Protein AF-A0A183GYI9-F1 (afdb_monomer_lite)

Radius of gyration: 22.66 Å; chains: 1; bounding box: 81×30×54 Å

Structure (mmCIF, N/CA/C/O backbone):
data_AF-A0A183GYI9-F1
#
_entry.id   AF-A0A183GYI9-F1
#
loop_
_atom_site.group_PDB
_atom_site.id
_atom_site.type_symbol
_atom_site.label_atom_id
_atom_site.label_alt_id
_atom_site.label_comp_id
_atom_site.label_asym_id
_atom_site.label_entity_id
_atom_site.label_seq_id
_atom_site.pdbx_PDB_ins_code
_atom_site.Cartn_x
_atom_site.Cartn_y
_atom_site.Cartn_z
_atom_site.occupancy
_atom_site.B_iso_or_equiv
_atom_site.auth_seq_id
_atom_site.auth_comp_id
_atom_site.auth_asym_id
_atom_site.auth_atom_id
_atom_site.pdbx_PDB_model_num
ATOM 1 N N . MET A 1 1 ? 34.436 -4.028 -15.727 1.00 50.22 1 MET A N 1
ATOM 2 C CA . MET A 1 1 ? 33.283 -4.951 -15.848 1.00 50.22 1 MET A CA 1
ATOM 3 C C . MET A 1 1 ? 33.009 -5.770 -14.582 1.00 50.22 1 MET A C 1
ATOM 5 O O . MET A 1 1 ? 31.851 -5.852 -14.212 1.00 50.22 1 MET A O 1
ATOM 9 N N . LEU A 1 2 ? 34.009 -6.293 -13.855 1.00 49.41 2 LEU A N 1
ATOM 10 C CA . LEU A 1 2 ? 33.777 -7.104 -12.636 1.00 49.41 2 LEU A CA 1
ATOM 11 C C . LEU A 1 2 ? 33.134 -6.353 -11.447 1.00 49.41 2 LEU A C 1
ATOM 13 O O . LEU A 1 2 ? 32.362 -6.944 -10.700 1.00 49.41 2 LEU A O 1
ATOM 17 N N . GLN A 1 3 ? 33.386 -5.049 -11.283 1.00 45.91 3 GLN A N 1
ATOM 18 C CA . GLN A 1 3 ? 32.799 -4.277 -10.173 1.00 45.91 3 GLN A CA 1
ATOM 19 C C . GLN A 1 3 ? 31.293 -3.997 -10.330 1.00 45.91 3 GLN A C 1
ATOM 21 O O . GLN A 1 3 ? 30.592 -3.871 -9.333 1.00 45.91 3 GLN A O 1
ATOM 26 N N . LEU A 1 4 ? 30.774 -3.958 -11.563 1.00 41.78 4 LEU A N 1
ATOM 27 C CA . LEU A 1 4 ? 29.340 -3.758 -11.812 1.00 41.78 4 LEU A CA 1
ATOM 28 C C . LEU A 1 4 ? 28.527 -5.014 -11.461 1.00 41.78 4 LEU A C 1
ATOM 30 O O . LEU A 1 4 ? 27.462 -4.902 -10.864 1.00 41.78 4 LEU A O 1
ATOM 34 N N . CYS A 1 5 ? 29.059 -6.208 -11.747 1.00 47.59 5 CYS A N 1
ATOM 35 C CA . CYS A 1 5 ? 28.408 -7.473 -11.395 1.00 47.59 5 CYS A CA 1
ATOM 36 C C . CYS A 1 5 ? 28.343 -7.708 -9.879 1.00 47.59 5 CYS A C 1
ATOM 38 O O . CYS A 1 5 ? 27.341 -8.225 -9.391 1.00 47.59 5 CYS A O 1
ATOM 40 N N . ASN A 1 6 ? 29.375 -7.307 -9.128 1.00 48.19 6 ASN A N 1
ATOM 41 C CA . ASN A 1 6 ? 29.381 -7.456 -7.669 1.00 48.19 6 ASN A CA 1
ATOM 42 C C . ASN A 1 6 ? 28.365 -6.531 -6.987 1.00 48.19 6 ASN A C 1
ATOM 44 O O . ASN A 1 6 ? 27.687 -6.953 -6.056 1.00 48.19 6 ASN A O 1
ATOM 48 N N . ASN A 1 7 ? 28.205 -5.303 -7.488 1.00 51.41 7 ASN A N 1
ATOM 49 C CA . ASN A 1 7 ? 27.212 -4.369 -6.957 1.00 51.41 7 ASN A CA 1
ATOM 50 C C . ASN A 1 7 ? 25.775 -4.802 -7.284 1.00 51.41 7 ASN A C 1
ATOM 52 O O . ASN A 1 7 ? 24.878 -4.588 -6.472 1.00 51.41 7 ASN A O 1
ATOM 56 N N . HIS A 1 8 ? 25.557 -5.429 -8.447 1.00 55.44 8 HIS A N 1
ATOM 57 C CA . HIS A 1 8 ? 24.241 -5.936 -8.844 1.00 55.44 8 HIS A CA 1
ATOM 58 C C . HIS A 1 8 ? 23.803 -7.121 -7.973 1.00 55.44 8 HIS A C 1
ATOM 60 O O . HIS A 1 8 ? 22.735 -7.061 -7.370 1.00 55.44 8 HIS A O 1
ATOM 66 N N . LYS A 1 9 ? 24.681 -8.120 -7.782 1.00 59.34 9 LYS A N 1
ATOM 67 C CA . LYS A 1 9 ? 24.414 -9.265 -6.892 1.00 59.34 9 LYS A CA 1
ATOM 68 C C . LYS A 1 9 ? 24.152 -8.843 -5.445 1.00 59.34 9 LYS A C 1
ATOM 70 O O . LYS A 1 9 ? 23.242 -9.351 -4.805 1.00 59.34 9 LYS A O 1
ATOM 75 N N . GLN A 1 10 ? 24.903 -7.865 -4.937 1.00 58.47 10 GLN A N 1
ATOM 76 C CA . GLN A 1 10 ? 24.705 -7.363 -3.575 1.00 58.47 10 GLN A CA 1
ATOM 77 C C . GLN A 1 10 ? 23.383 -6.587 -3.404 1.00 58.47 10 GLN A C 1
ATOM 79 O O . GLN A 1 10 ? 22.843 -6.523 -2.298 1.00 58.47 10 GLN A O 1
ATOM 84 N N . GLY A 1 11 ? 22.870 -5.968 -4.473 1.00 62.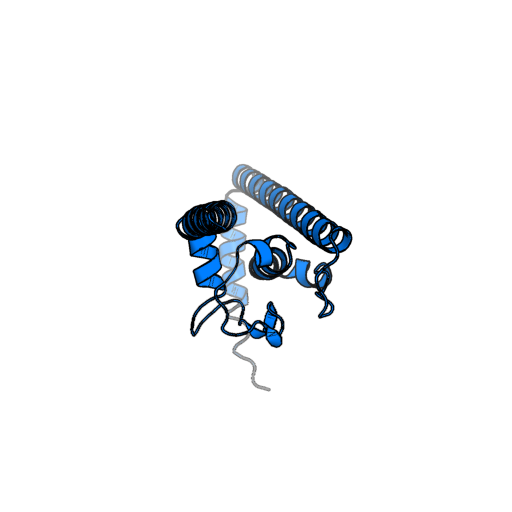31 11 GLY A N 1
ATOM 85 C CA . GLY A 1 11 ? 21.547 -5.340 -4.490 1.00 62.31 11 GLY A CA 1
ATOM 86 C C . GLY A 1 11 ? 20.424 -6.375 -4.446 1.00 62.31 11 GLY A C 1
ATOM 87 O O . GLY A 1 11 ? 19.525 -6.256 -3.617 1.00 62.31 11 GLY A O 1
ATOM 88 N N . GLU A 1 12 ? 20.537 -7.422 -5.265 1.00 64.50 12 GLU A N 1
ATOM 89 C CA . GLU A 1 12 ? 19.568 -8.523 -5.341 1.00 64.50 12 GLU A CA 1
ATOM 90 C C . GLU A 1 12 ? 19.475 -9.312 -4.025 1.00 64.50 12 GLU A C 1
ATOM 92 O O . GLU A 1 12 ? 18.375 -9.553 -3.537 1.00 64.50 12 GLU A O 1
ATOM 97 N N . GLU A 1 13 ? 20.603 -9.627 -3.378 1.00 69.69 13 GLU A N 1
ATOM 98 C CA . GLU A 1 13 ? 20.616 -10.340 -2.088 1.00 69.69 13 GLU A CA 1
ATOM 99 C C . GLU A 1 13 ? 19.937 -9.542 -0.959 1.00 69.69 13 GLU A C 1
ATOM 101 O O . GLU A 1 13 ? 19.225 -10.095 -0.116 1.00 69.69 13 GLU A O 1
ATOM 106 N N . LYS A 1 14 ? 20.137 -8.217 -0.923 1.00 77.31 14 LYS A N 1
ATOM 107 C CA . LYS A 1 14 ? 19.494 -7.339 0.072 1.00 77.31 14 LYS A CA 1
ATOM 108 C C . LYS A 1 14 ? 17.996 -7.221 -0.162 1.00 77.31 14 LYS A C 1
ATOM 110 O O . LYS A 1 14 ? 17.221 -7.130 0.790 1.00 77.31 14 LYS A O 1
ATOM 115 N N . GLU A 1 15 ? 17.604 -7.197 -1.422 1.00 85.69 15 GLU A N 1
ATOM 116 C CA . GLU A 1 15 ? 16.214 -7.121 -1.819 1.00 85.69 15 GLU A CA 1
ATOM 117 C C . GLU A 1 15 ? 15.474 -8.426 -1.517 1.00 85.69 15 GLU A C 1
ATOM 119 O O . GLU A 1 15 ? 14.429 -8.408 -0.863 1.00 85.69 15 GLU A O 1
ATOM 124 N N . GLU A 1 16 ? 16.056 -9.568 -1.880 1.00 87.25 16 GLU A N 1
ATOM 125 C CA . GLU A 1 16 ? 15.551 -10.884 -1.497 1.00 87.25 16 GLU A CA 1
ATOM 126 C C . GLU A 1 16 ? 15.422 -11.000 0.028 1.00 87.25 16 GLU A C 1
ATOM 128 O O . GLU A 1 16 ? 14.410 -11.491 0.539 1.00 87.25 16 GLU A O 1
ATOM 133 N N . HIS A 1 17 ? 16.389 -10.458 0.778 1.00 89.44 17 HIS A N 1
ATOM 134 C CA . HIS A 1 17 ? 16.303 -10.417 2.231 1.00 89.44 17 HIS A CA 1
ATOM 135 C C . HIS A 1 17 ? 15.064 -9.668 2.730 1.00 89.44 17 HIS A C 1
ATOM 137 O O . HIS A 1 17 ? 14.374 -10.188 3.605 1.00 89.44 17 HIS A O 1
ATOM 143 N N . PHE A 1 18 ? 14.761 -8.480 2.190 1.00 90.31 18 PHE A N 1
ATOM 144 C CA . PHE A 1 18 ? 13.559 -7.721 2.557 1.00 90.31 18 PHE A CA 1
ATOM 145 C C . PHE A 1 18 ? 12.285 -8.522 2.280 1.00 90.31 18 PHE A C 1
ATOM 147 O O . PHE A 1 18 ? 11.417 -8.631 3.150 1.00 90.31 18 PHE A O 1
ATOM 154 N N . TRP A 1 19 ? 12.193 -9.122 1.095 1.00 92.12 19 TRP A N 1
ATOM 155 C CA . TRP A 1 19 ? 11.022 -9.884 0.681 1.00 92.12 19 TRP A CA 1
ATOM 156 C C . TRP A 1 19 ? 10.785 -11.154 1.502 1.00 92.12 19 TRP A C 1
ATOM 158 O O . TRP A 1 19 ? 9.638 -11.567 1.648 1.00 92.12 19 TRP A O 1
ATOM 168 N N . ASN A 1 20 ? 11.842 -11.730 2.072 1.00 91.94 20 ASN A N 1
ATOM 169 C CA . ASN A 1 20 ? 11.766 -12.882 2.968 1.00 91.94 20 ASN A CA 1
ATOM 170 C C . ASN A 1 20 ? 11.475 -12.496 4.433 1.00 91.94 20 ASN A C 1
ATOM 172 O O . ASN A 1 20 ? 11.350 -13.371 5.293 1.00 91.94 20 ASN A O 1
ATOM 176 N N . LYS A 1 21 ? 11.377 -11.199 4.764 1.00 94.19 21 LYS A N 1
ATOM 177 C CA . LYS A 1 21 ? 10.940 -10.737 6.092 1.00 94.19 21 LYS A CA 1
ATOM 178 C C . LYS A 1 21 ? 9.416 -10.629 6.177 1.00 94.19 21 LYS A C 1
ATOM 180 O O . LYS A 1 21 ? 8.769 -10.421 5.156 1.00 94.19 21 LYS A O 1
ATOM 185 N N . PRO A 1 22 ? 8.838 -10.663 7.398 1.00 94.81 22 PRO A N 1
ATOM 186 C CA . PRO A 1 22 ? 7.385 -10.654 7.583 1.00 94.81 22 PRO A CA 1
ATOM 187 C C . PRO A 1 22 ? 6.660 -9.513 6.866 1.00 94.81 22 PRO A C 1
ATOM 189 O O . PRO A 1 22 ? 5.616 -9.736 6.269 1.00 94.81 22 PRO A O 1
ATOM 192 N N . LEU A 1 23 ? 7.223 -8.299 6.886 1.00 91.00 23 LEU A N 1
ATOM 193 C CA . LEU A 1 23 ? 6.617 -7.155 6.205 1.00 91.00 23 LEU A CA 1
ATOM 194 C C . LEU A 1 23 ? 6.646 -7.316 4.678 1.00 91.00 23 LEU A C 1
ATOM 196 O O . LEU A 1 23 ? 5.632 -7.085 4.032 1.00 91.00 23 LEU A O 1
ATOM 200 N N . GLY A 1 24 ? 7.786 -7.718 4.109 1.00 92.88 24 GLY A N 1
ATOM 201 C CA . GLY A 1 24 ? 7.916 -7.930 2.668 1.00 92.88 24 GLY A CA 1
ATOM 202 C C . GLY A 1 24 ? 7.015 -9.060 2.170 1.00 92.88 24 GLY A C 1
ATOM 203 O O . GLY A 1 24 ? 6.332 -8.889 1.164 1.00 92.88 24 GLY A O 1
ATOM 204 N N . ALA A 1 25 ? 6.955 -10.171 2.909 1.00 92.38 25 ALA A N 1
ATOM 205 C CA . ALA A 1 25 ? 6.072 -11.297 2.615 1.00 92.38 25 ALA A CA 1
ATOM 206 C C . ALA A 1 25 ? 4.592 -10.886 2.663 1.00 92.38 25 ALA A C 1
ATOM 208 O O . ALA A 1 25 ? 3.865 -11.114 1.704 1.00 92.38 25 ALA A O 1
ATOM 209 N N . TRP A 1 26 ? 4.172 -10.177 3.716 1.00 93.00 26 TRP A N 1
ATOM 210 C CA . TRP A 1 26 ? 2.798 -9.683 3.830 1.00 93.00 26 TRP A CA 1
ATOM 211 C C . TRP A 1 26 ? 2.417 -8.731 2.687 1.00 93.00 26 TRP A C 1
ATOM 213 O O . TRP A 1 26 ? 1.333 -8.848 2.125 1.00 93.00 26 TRP A O 1
ATOM 223 N N . ILE A 1 27 ? 3.315 -7.820 2.291 1.00 93.38 27 ILE A N 1
ATOM 224 C CA . ILE A 1 27 ? 3.070 -6.931 1.145 1.00 93.38 27 ILE A CA 1
ATOM 225 C C . ILE A 1 27 ? 2.894 -7.744 -0.139 1.00 93.38 27 ILE A C 1
ATOM 227 O O . ILE A 1 27 ? 1.975 -7.449 -0.900 1.00 93.38 27 ILE A O 1
ATOM 231 N N . LYS A 1 28 ? 3.741 -8.758 -0.375 1.00 91.56 28 LYS A N 1
ATOM 232 C CA . LYS A 1 28 ? 3.604 -9.644 -1.539 1.00 91.56 28 LYS A CA 1
ATOM 233 C C . LYS A 1 28 ? 2.229 -10.303 -1.563 1.00 91.56 28 LYS A C 1
ATOM 235 O O . LYS A 1 28 ? 1.571 -10.215 -2.590 1.00 91.56 28 LYS A O 1
ATOM 240 N N . ASP A 1 29 ? 1.770 -10.855 -0.445 1.00 90.88 29 ASP A N 1
ATOM 241 C CA . ASP A 1 29 ? 0.450 -11.493 -0.360 1.00 90.88 29 ASP A CA 1
ATOM 242 C C . ASP A 1 29 ? -0.698 -10.510 -0.647 1.00 90.88 29 ASP A C 1
ATOM 244 O O . ASP A 1 29 ? -1.732 -10.887 -1.194 1.00 90.88 29 ASP A O 1
ATOM 248 N N . CYS A 1 30 ? -0.534 -9.227 -0.310 1.00 92.62 30 CYS A N 1
ATOM 249 C CA . CYS A 1 30 ? -1.551 -8.216 -0.588 1.00 92.62 30 CYS A CA 1
ATOM 250 C C . CYS A 1 30 ? -1.615 -7.776 -2.057 1.00 92.62 30 CYS A C 1
ATOM 252 O O . CYS A 1 30 ? -2.666 -7.299 -2.485 1.00 92.62 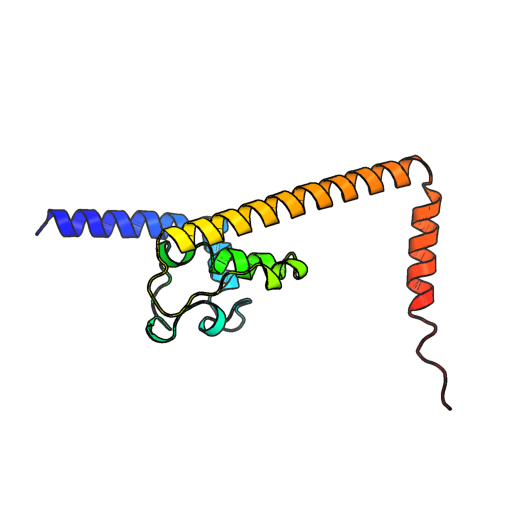30 CYS A O 1
ATOM 254 N N . ILE A 1 31 ? -0.514 -7.855 -2.811 1.00 92.25 31 ILE A N 1
ATOM 255 C CA . ILE A 1 31 ? -0.409 -7.206 -4.135 1.00 92.25 31 ILE A CA 1
ATOM 256 C C . ILE A 1 31 ? -0.021 -8.153 -5.278 1.00 92.25 31 ILE A C 1
ATOM 258 O O . ILE A 1 31 ? -0.033 -7.741 -6.437 1.00 92.25 31 ILE A O 1
ATOM 262 N N . ILE A 1 32 ? 0.332 -9.402 -4.968 1.00 86.81 32 ILE A N 1
ATOM 263 C CA . ILE A 1 32 ? 0.702 -10.453 -5.921 1.00 86.81 32 ILE A CA 1
ATOM 264 C C . ILE A 1 32 ? -0.277 -11.621 -5.771 1.00 86.81 32 ILE A C 1
ATOM 266 O O . ILE A 1 32 ? -0.554 -12.067 -4.664 1.00 86.81 32 ILE A O 1
ATOM 270 N N . GLY A 1 33 ? -0.744 -12.165 -6.896 1.00 75.12 33 GLY A N 1
ATOM 271 C CA . GLY A 1 33 ? -1.587 -13.363 -6.936 1.00 75.12 33 GLY A CA 1
ATOM 272 C C . GLY A 1 33 ? -2.923 -13.132 -7.638 1.00 75.12 33 GLY A C 1
ATOM 273 O O . GLY A 1 33 ? -3.230 -12.020 -8.062 1.00 75.12 33 GLY A O 1
ATOM 274 N N . SER A 1 34 ? -3.707 -14.204 -7.785 1.00 73.25 34 SER A N 1
ATOM 275 C CA . SER A 1 34 ? -5.022 -14.170 -8.442 1.00 73.25 34 SER A CA 1
ATOM 276 C C . SER A 1 34 ? -6.074 -13.393 -7.646 1.00 73.25 34 SER A C 1
ATOM 278 O O . SER A 1 34 ? -6.912 -12.740 -8.255 1.00 73.25 34 SER A O 1
ATOM 280 N N . ASP A 1 35 ? -5.978 -13.411 -6.313 1.00 83.62 35 ASP A N 1
ATOM 281 C CA . ASP A 1 35 ? -6.885 -12.722 -5.382 1.00 83.62 35 ASP A CA 1
ATOM 282 C C . ASP A 1 35 ? -6.158 -11.617 -4.595 1.00 83.62 35 ASP A C 1
ATOM 284 O O . ASP A 1 35 ? -6.317 -11.470 -3.382 1.00 83.62 35 ASP A O 1
ATOM 288 N N . ALA A 1 36 ? -5.301 -10.851 -5.275 1.00 89.31 36 ALA A N 1
ATOM 289 C CA . ALA A 1 36 ? -4.595 -9.739 -4.648 1.00 89.31 36 ALA A CA 1
ATOM 290 C C . ALA A 1 36 ? -5.584 -8.673 -4.140 1.00 89.31 36 ALA A C 1
ATOM 292 O O . ALA A 1 36 ? -6.466 -8.223 -4.875 1.00 89.31 36 ALA A O 1
ATOM 293 N N . LEU A 1 37 ? -5.389 -8.208 -2.900 1.00 91.94 37 LEU A N 1
ATOM 294 C CA . LEU A 1 37 ? -6.170 -7.108 -2.318 1.00 91.94 37 LEU A CA 1
ATOM 295 C C . LEU A 1 37 ? -6.023 -5.817 -3.130 1.00 91.94 37 LEU A C 1
ATOM 297 O O . LEU A 1 37 ? -6.967 -5.037 -3.244 1.00 91.94 37 LEU A O 1
ATOM 301 N N . LEU A 1 38 ? -4.832 -5.593 -3.687 1.00 91.69 38 LEU A N 1
ATOM 302 C CA . LEU A 1 38 ? -4.560 -4.515 -4.627 1.00 91.69 38 LEU A CA 1
ATOM 303 C C . LEU A 1 38 ? -4.118 -5.119 -5.964 1.00 91.69 38 LEU A C 1
ATOM 305 O O . LEU A 1 38 ? -2.941 -5.459 -6.114 1.00 91.69 38 LEU A O 1
ATOM 309 N N . PRO A 1 39 ? -5.031 -5.223 -6.947 1.00 90.81 39 PRO A N 1
ATOM 310 C CA . PRO A 1 39 ? -4.683 -5.661 -8.292 1.00 90.81 39 PRO A CA 1
ATOM 311 C C . PRO A 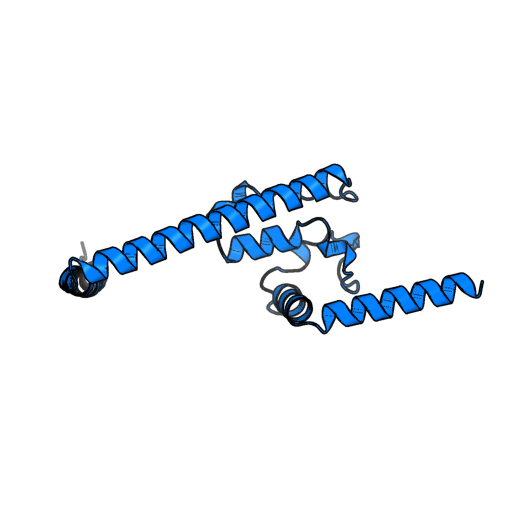1 39 ? -3.537 -4.828 -8.873 1.00 90.81 39 PRO A C 1
ATOM 313 O O . PRO A 1 39 ? -3.476 -3.615 -8.664 1.00 90.81 39 PRO A O 1
ATOM 316 N N . GLU A 1 40 ? -2.647 -5.458 -9.644 1.00 90.25 40 GLU A N 1
ATOM 317 C CA . GLU A 1 40 ? -1.462 -4.801 -10.221 1.00 90.25 40 GLU A CA 1
ATOM 318 C C . GLU A 1 40 ? -1.819 -3.537 -11.025 1.00 90.25 40 GLU A C 1
ATOM 320 O O . GLU A 1 40 ? -1.138 -2.514 -10.932 1.00 90.25 40 GLU A O 1
ATOM 325 N N . ALA A 1 41 ? -2.952 -3.568 -11.733 1.00 88.38 41 ALA A N 1
ATOM 326 C CA . ALA A 1 41 ? -3.484 -2.436 -12.489 1.00 88.38 41 ALA A CA 1
ATOM 327 C C . ALA A 1 41 ? -3.823 -1.200 -11.634 1.00 88.38 41 ALA A C 1
ATOM 329 O O . ALA A 1 41 ? -3.867 -0.093 -12.164 1.00 88.38 41 ALA A O 1
ATOM 330 N N . THR A 1 42 ? -4.045 -1.369 -10.329 1.00 88.56 42 THR A N 1
ATOM 331 C CA . THR A 1 42 ? -4.420 -0.287 -9.409 1.00 88.56 42 THR A CA 1
ATOM 332 C C . THR A 1 42 ? -3.218 0.540 -8.966 1.00 88.56 42 THR A C 1
ATOM 334 O O . THR A 1 42 ? -3.347 1.739 -8.727 1.00 88.56 42 THR A O 1
ATOM 337 N N . TRP A 1 43 ? -2.045 -0.082 -8.823 1.00 89.50 43 TRP A N 1
ATOM 338 C CA . TRP A 1 43 ? -0.899 0.555 -8.166 1.00 89.50 43 TRP A CA 1
ATOM 339 C C . TRP A 1 43 ? 0.343 0.679 -9.055 1.00 89.50 43 TRP A C 1
ATOM 341 O O . TRP A 1 43 ? 1.198 1.537 -8.814 1.00 89.50 43 TRP A O 1
ATOM 351 N N . ARG A 1 44 ? 0.449 -0.150 -10.098 1.00 88.62 44 ARG A N 1
ATOM 352 C CA . ARG A 1 44 ? 1.588 -0.180 -11.014 1.00 88.62 44 ARG A CA 1
ATOM 353 C C . ARG A 1 44 ? 1.180 0.350 -12.384 1.00 88.62 44 ARG A C 1
ATOM 355 O O . ARG A 1 44 ? 0.101 0.047 -12.887 1.00 88.62 44 ARG A O 1
ATOM 362 N N . MET A 1 45 ? 2.060 1.123 -13.021 1.00 85.19 45 MET A N 1
ATOM 363 C CA . MET A 1 45 ? 1.813 1.579 -14.391 1.00 85.19 45 MET A CA 1
ATOM 364 C C . MET A 1 45 ? 1.861 0.402 -15.367 1.00 85.19 45 MET A C 1
ATOM 366 O O . MET A 1 45 ? 2.711 -0.479 -15.239 1.00 85.19 45 MET A O 1
ATOM 370 N N . GLN A 1 46 ? 1.027 0.464 -16.405 1.00 86.00 46 GLN A N 1
ATOM 371 C CA . GLN A 1 46 ? 0.867 -0.600 -17.398 1.00 86.00 46 GLN A CA 1
ATOM 372 C C . GLN A 1 46 ? 2.184 -1.063 -18.041 1.00 86.00 46 GLN A C 1
ATOM 374 O O . GLN A 1 46 ? 2.387 -2.253 -18.254 1.00 86.00 46 GLN A O 1
ATOM 379 N N . ALA A 1 47 ? 3.125 -0.145 -18.284 1.00 85.81 47 ALA A N 1
ATOM 380 C CA . ALA A 1 47 ? 4.430 -0.469 -18.865 1.00 85.81 47 ALA A CA 1
ATOM 381 C C . ALA A 1 47 ? 5.291 -1.409 -17.993 1.00 85.81 47 ALA A C 1
ATOM 383 O O . ALA A 1 47 ? 6.221 -2.041 -18.506 1.00 85.81 47 ALA A O 1
ATOM 384 N N . TYR A 1 48 ? 5.010 -1.490 -16.690 1.00 86.00 48 TYR A N 1
ATOM 385 C CA . TYR A 1 48 ? 5.737 -2.326 -15.734 1.00 86.00 48 TYR A CA 1
ATOM 386 C C . TYR A 1 48 ? 4.976 -3.597 -15.336 1.00 86.00 48 TYR A C 1
ATOM 388 O O . TYR A 1 48 ? 5.510 -4.377 -14.550 1.00 86.00 48 TYR A O 1
ATOM 396 N N . HIS A 1 49 ? 3.771 -3.828 -15.868 1.00 88.94 49 HIS A N 1
ATOM 397 C CA . HIS A 1 49 ? 2.972 -5.007 -15.523 1.00 88.94 49 HIS A CA 1
ATOM 398 C C . HIS A 1 49 ? 3.697 -6.317 -15.849 1.00 88.94 49 HIS A C 1
ATOM 400 O O . HIS A 1 49 ? 4.415 -6.410 -16.848 1.00 88.94 49 HIS A O 1
ATOM 406 N N . GLY A 1 50 ? 3.540 -7.320 -14.982 1.00 84.94 50 GLY A N 1
ATOM 407 C CA . GLY A 1 50 ? 4.181 -8.631 -15.117 1.00 84.94 50 GLY A CA 1
ATOM 408 C C . GLY A 1 50 ? 5.686 -8.653 -14.824 1.00 84.94 50 GLY A C 1
ATOM 409 O O . GLY A 1 50 ? 6.310 -9.712 -14.909 1.00 84.94 50 GLY A O 1
ATOM 410 N N . ARG A 1 51 ? 6.297 -7.516 -14.463 1.00 88.19 51 ARG A N 1
ATOM 411 C CA . ARG A 1 51 ? 7.698 -7.474 -14.022 1.00 88.19 51 ARG A CA 1
ATOM 412 C C . ARG A 1 51 ? 7.821 -7.909 -12.564 1.00 88.19 51 ARG A C 1
ATOM 414 O O . ARG A 1 51 ? 6.912 -7.703 -11.753 1.00 88.19 51 ARG A O 1
ATOM 421 N N . ALA A 1 52 ? 8.987 -8.458 -12.222 1.00 87.69 52 ALA A N 1
ATOM 422 C CA . ALA A 1 52 ? 9.338 -8.749 -10.838 1.00 87.69 52 ALA A CA 1
ATOM 423 C C . ALA A 1 52 ? 9.194 -7.484 -9.977 1.00 87.69 52 ALA A C 1
ATOM 425 O O . ALA A 1 52 ? 9.623 -6.403 -10.376 1.00 87.69 52 ALA A O 1
ATOM 426 N N . LEU A 1 53 ? 8.551 -7.633 -8.819 1.00 88.06 53 LEU A N 1
ATOM 427 C CA . LEU A 1 53 ? 8.364 -6.555 -7.857 1.00 88.06 53 LEU A CA 1
ATOM 428 C C . LEU A 1 53 ? 9.692 -6.097 -7.279 1.00 88.06 53 LEU A C 1
ATOM 430 O O . LEU A 1 53 ? 10.388 -6.895 -6.656 1.00 88.06 53 LEU A O 1
ATOM 434 N N . GLN A 1 54 ? 9.983 -4.809 -7.466 1.00 89.25 54 GLN A N 1
ATOM 435 C CA . GLN A 1 54 ? 11.171 -4.182 -6.922 1.00 89.25 54 GLN A CA 1
ATOM 436 C C . GLN A 1 54 ? 10.869 -3.410 -5.638 1.00 89.25 54 GLN A C 1
ATOM 438 O O . GLN A 1 54 ? 9.866 -2.704 -5.539 1.00 89.25 54 GLN A O 1
ATOM 443 N N . PHE A 1 55 ? 11.762 -3.486 -4.651 1.00 89.25 55 PHE A N 1
ATOM 444 C CA . PHE A 1 55 ? 11.634 -2.751 -3.389 1.00 89.25 55 PHE A CA 1
ATOM 445 C C . PHE A 1 55 ? 11.545 -1.237 -3.626 1.00 89.25 55 PHE A C 1
ATOM 447 O O . PHE A 1 55 ? 10.790 -0.538 -2.951 1.00 89.25 55 PHE A O 1
ATOM 454 N N . SER A 1 56 ? 12.257 -0.735 -4.637 1.00 87.94 56 SER A N 1
ATOM 455 C CA . SER A 1 56 ? 12.214 0.666 -5.067 1.00 87.94 56 SER A CA 1
ATOM 456 C C . SER A 1 56 ? 10.806 1.144 -5.442 1.00 87.94 56 SER A C 1
ATOM 458 O O . SER A 1 56 ? 10.492 2.311 -5.216 1.00 87.94 56 SER A O 1
ATOM 460 N N . GLU A 1 57 ? 9.936 0.260 -5.941 1.00 87.75 57 GLU A N 1
ATOM 461 C CA . GLU A 1 57 ? 8.551 0.593 -6.298 1.00 87.75 57 GLU A CA 1
ATOM 462 C C . GLU A 1 57 ? 7.659 0.839 -5.074 1.00 87.75 57 GLU A C 1
ATOM 464 O O . GLU A 1 57 ? 6.593 1.441 -5.214 1.00 87.75 57 GLU A O 1
ATOM 469 N N . LEU A 1 58 ? 8.084 0.396 -3.884 1.00 89.81 58 LEU A N 1
ATOM 470 C CA . LEU A 1 58 ? 7.407 0.670 -2.613 1.00 89.81 58 LEU A CA 1
ATOM 471 C C . LEU A 1 58 ? 7.868 1.985 -1.971 1.00 89.81 58 LEU A C 1
ATOM 473 O O . LEU A 1 58 ? 7.153 2.571 -1.154 1.00 89.81 58 LEU A O 1
ATOM 477 N N . CYS A 1 59 ? 9.075 2.441 -2.310 1.00 89.00 59 CYS A N 1
ATOM 478 C CA . CYS A 1 59 ? 9.745 3.556 -1.641 1.00 89.00 59 CYS A CA 1
ATOM 479 C C . CYS A 1 59 ? 9.138 4.930 -1.946 1.00 89.00 59 CYS A C 1
ATOM 481 O O . CYS A 1 59 ? 9.493 5.901 -1.284 1.00 89.00 59 CYS A O 1
ATOM 483 N N . ASP A 1 60 ? 8.217 5.033 -2.903 1.00 87.81 60 ASP A N 1
ATOM 484 C CA . ASP A 1 60 ? 7.466 6.268 -3.142 1.00 87.81 60 ASP A CA 1
ATOM 485 C C . ASP A 1 60 ? 6.266 6.435 -2.192 1.00 87.81 60 ASP A C 1
ATOM 487 O O . ASP A 1 60 ? 5.612 7.474 -2.191 1.00 87.81 60 ASP A O 1
ATOM 491 N N . GLY A 1 61 ? 5.963 5.424 -1.371 1.00 90.56 61 GLY A N 1
ATOM 492 C CA . GLY A 1 61 ? 4.863 5.457 -0.410 1.00 90.56 61 GLY A CA 1
ATOM 493 C C . GLY A 1 61 ? 3.471 5.263 -1.016 1.00 90.56 61 GLY A C 1
ATOM 494 O O . GLY A 1 61 ? 2.494 5.252 -0.264 1.00 90.56 61 GLY A O 1
ATOM 495 N N . PHE A 1 62 ? 3.339 5.084 -2.334 1.00 92.19 62 PHE A N 1
ATOM 496 C CA . PHE A 1 62 ? 2.036 4.958 -2.989 1.00 92.19 62 PHE A CA 1
ATOM 497 C C . PHE A 1 62 ? 1.342 3.639 -2.628 1.00 92.19 62 PHE A C 1
ATOM 499 O O . PHE A 1 62 ? 0.217 3.654 -2.128 1.00 92.19 62 PHE A O 1
ATOM 506 N N . VAL A 1 63 ? 2.042 2.508 -2.772 1.00 93.31 63 VAL A N 1
ATOM 507 C CA . VAL A 1 63 ? 1.513 1.176 -2.417 1.00 93.31 63 VAL A CA 1
ATOM 508 C C . VAL A 1 63 ? 1.131 1.113 -0.940 1.00 93.31 63 VAL A C 1
ATOM 510 O O . VAL A 1 63 ? 0.043 0.663 -0.595 1.00 93.31 63 VAL A O 1
ATOM 513 N N . PHE A 1 64 ? 1.985 1.636 -0.057 1.00 94.06 64 PHE A N 1
ATOM 514 C CA . PHE A 1 64 ? 1.683 1.693 1.372 1.00 94.06 64 PHE A CA 1
ATOM 515 C C . PHE A 1 64 ? 0.452 2.546 1.687 1.00 94.06 64 PHE A C 1
ATOM 517 O O . PHE A 1 64 ? -0.310 2.200 2.586 1.00 94.06 64 PHE A O 1
ATOM 524 N N . SER A 1 65 ? 0.234 3.635 0.947 1.00 94.31 65 SER A N 1
ATOM 525 C CA . SER A 1 65 ? -0.957 4.472 1.116 1.00 94.31 65 SER A CA 1
ATOM 526 C C . SER A 1 65 ? -2.227 3.735 0.696 1.00 94.31 65 SER A C 1
ATOM 528 O O . SER A 1 65 ? -3.219 3.788 1.418 1.00 94.31 65 SER A O 1
ATOM 530 N N . LEU A 1 66 ? -2.183 2.984 -0.409 1.00 94.31 66 LEU A N 1
ATOM 531 C CA . LEU A 1 66 ? -3.300 2.140 -0.845 1.00 94.31 66 LEU A CA 1
ATOM 532 C C . LEU A 1 66 ? -3.601 1.021 0.161 1.00 94.31 66 LEU A C 1
ATOM 534 O O . LEU A 1 66 ? -4.756 0.819 0.524 1.00 94.31 66 LEU A O 1
ATOM 538 N N . LEU A 1 67 ? -2.571 0.338 0.671 1.00 94.31 67 LEU A N 1
ATOM 539 C CA . LEU A 1 67 ? -2.742 -0.681 1.714 1.00 94.31 67 LEU A CA 1
ATOM 540 C C . LEU A 1 67 ? -3.337 -0.081 2.992 1.00 94.31 67 LEU A C 1
ATOM 542 O O . LEU A 1 67 ? -4.158 -0.714 3.649 1.00 94.31 67 LEU A O 1
ATOM 546 N N . PHE A 1 68 ? -2.959 1.150 3.341 1.00 94.06 68 PHE A N 1
ATOM 547 C CA . PHE A 1 68 ? -3.496 1.822 4.518 1.00 94.06 68 PHE A CA 1
ATOM 548 C C . PHE A 1 68 ? -4.980 2.188 4.373 1.00 94.06 68 PHE A C 1
ATOM 550 O O . PHE A 1 68 ? -5.710 2.108 5.358 1.00 94.06 68 PHE A O 1
ATOM 557 N N . VAL A 1 69 ? -5.460 2.501 3.165 1.00 94.06 69 VAL A N 1
ATOM 558 C CA . VAL A 1 69 ? -6.897 2.724 2.909 1.00 94.06 69 VAL A CA 1
ATOM 559 C C . VAL A 1 69 ? -7.735 1.483 3.210 1.00 94.06 69 VAL A C 1
ATOM 561 O O . VAL A 1 69 ? -8.857 1.615 3.687 1.00 94.06 69 VAL A O 1
ATOM 564 N N . LEU A 1 70 ? -7.191 0.277 3.018 1.00 90.81 70 LEU A N 1
ATOM 565 C CA . LEU A 1 70 ? -7.883 -0.960 3.400 1.00 90.81 70 LEU A CA 1
ATOM 566 C C . LEU A 1 70 ? -8.074 -1.082 4.922 1.00 90.81 70 LEU A C 1
ATOM 568 O O . LEU A 1 70 ? -8.970 -1.788 5.377 1.00 90.81 70 LEU A O 1
ATOM 572 N N . VAL A 1 71 ? -7.240 -0.398 5.711 1.00 90.62 71 VAL A N 1
ATOM 573 C CA . VAL A 1 71 ? -7.324 -0.356 7.179 1.00 90.62 71 VAL A CA 1
ATOM 574 C C . VAL A 1 71 ? -8.186 0.815 7.658 1.00 90.62 71 VAL A C 1
ATOM 576 O O . VAL A 1 71 ? -8.953 0.667 8.607 1.00 90.62 71 VAL A O 1
ATOM 579 N N . GLU A 1 72 ? -8.049 1.977 7.018 1.00 91.50 72 GLU A N 1
ATOM 580 C CA . GLU A 1 72 ? -8.751 3.219 7.348 1.00 91.50 72 GLU A CA 1
ATOM 581 C C . GLU A 1 72 ? -9.270 3.888 6.057 1.00 91.50 72 GLU A C 1
ATOM 583 O O . GLU A 1 72 ? -8.577 4.734 5.469 1.00 91.50 72 GLU A O 1
ATOM 588 N N . PRO A 1 73 ? -10.485 3.518 5.601 1.00 89.75 73 PRO A N 1
ATOM 589 C CA . PRO A 1 73 ? -11.046 3.967 4.323 1.00 89.75 73 PRO A CA 1
ATOM 590 C C . PRO A 1 73 ? -11.182 5.485 4.191 1.00 89.75 73 PRO A C 1
ATOM 592 O O . PRO A 1 73 ? -11.047 6.028 3.093 1.00 89.75 73 PRO A O 1
ATOM 595 N N . ASP A 1 74 ? -11.353 6.191 5.312 1.00 88.25 74 ASP A N 1
ATOM 596 C CA . ASP A 1 74 ? -11.468 7.654 5.365 1.00 88.25 74 ASP A CA 1
ATOM 597 C C . ASP A 1 74 ? -10.200 8.377 4.871 1.00 88.25 74 ASP A C 1
ATOM 599 O O . ASP A 1 74 ? -10.204 9.591 4.652 1.00 88.25 74 ASP A O 1
ATOM 603 N N . THR A 1 75 ? -9.095 7.648 4.679 1.00 88.44 75 THR A N 1
ATOM 604 C CA . THR A 1 75 ? -7.838 8.200 4.159 1.00 88.44 75 THR A CA 1
ATOM 605 C C . THR A 1 75 ? -7.731 8.205 2.634 1.00 88.44 75 THR A C 1
ATOM 607 O O . THR A 1 75 ? -6.779 8.785 2.113 1.00 88.44 75 THR A O 1
ATOM 610 N N . LEU A 1 76 ? -8.713 7.654 1.906 1.00 86.69 76 LEU A N 1
ATOM 611 C CA . LEU A 1 76 ? -8.704 7.573 0.438 1.00 86.69 76 LEU A CA 1
ATOM 612 C C . LEU A 1 76 ? -8.477 8.934 -0.235 1.00 86.69 76 LEU A C 1
ATOM 614 O O . LEU A 1 76 ? -7.625 9.064 -1.110 1.00 86.69 76 LEU A O 1
ATOM 618 N N . ASN A 1 77 ? -9.171 9.973 0.234 1.00 85.94 77 ASN A N 1
ATOM 619 C CA . ASN A 1 77 ? -9.075 11.330 -0.320 1.00 85.94 77 ASN A CA 1
ATOM 620 C C . ASN A 1 77 ? -7.730 12.026 -0.035 1.00 85.94 77 ASN A C 1
ATOM 622 O O . ASN A 1 77 ? -7.501 13.139 -0.503 1.00 85.94 77 ASN A O 1
ATOM 626 N N . LEU A 1 78 ? -6.856 11.409 0.765 1.00 84.19 78 LEU A N 1
ATOM 627 C CA . LEU A 1 78 ? -5.535 11.935 1.111 1.00 84.19 78 LEU A CA 1
ATOM 628 C C . LEU A 1 78 ? -4.423 11.304 0.267 1.00 84.19 78 LEU A C 1
ATOM 630 O O . LEU A 1 78 ? -3.266 11.714 0.381 1.00 84.19 78 LEU A O 1
ATOM 634 N N . ILE A 1 79 ? -4.749 10.311 -0.566 1.00 86.56 79 ILE A N 1
ATOM 635 C CA . ILE A 1 79 ? -3.781 9.695 -1.465 1.00 86.56 79 ILE A CA 1
ATOM 636 C C . ILE A 1 79 ? -3.383 10.702 -2.542 1.00 86.56 79 ILE A C 1
ATOM 638 O O . ILE A 1 79 ? -4.213 11.230 -3.277 1.00 86.56 79 ILE A O 1
ATOM 642 N N . ILE A 1 80 ? -2.076 10.920 -2.671 1.00 84.75 80 ILE A N 1
ATOM 643 C CA . ILE A 1 80 ? -1.507 11.595 -3.836 1.00 84.75 80 ILE A CA 1
ATOM 644 C C . ILE A 1 80 ? -1.352 10.543 -4.934 1.00 84.75 80 ILE A C 1
ATOM 646 O O . ILE A 1 80 ? -0.671 9.534 -4.727 1.00 84.75 80 ILE A O 1
ATOM 650 N N . MET A 1 81 ? -1.989 10.777 -6.082 1.00 84.94 81 MET A N 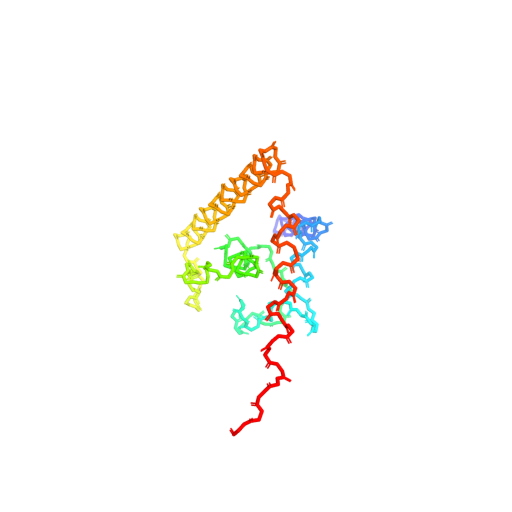1
ATOM 651 C CA . MET A 1 81 ? -1.982 9.875 -7.238 1.00 84.94 81 MET A CA 1
ATOM 652 C C . MET A 1 81 ? -0.641 9.893 -7.974 1.00 84.94 81 MET A C 1
ATOM 654 O O . MET A 1 81 ? 0.131 10.848 -7.888 1.00 84.94 81 MET A O 1
ATOM 658 N N . ARG A 1 82 ? -0.287 8.778 -8.625 1.00 78.38 82 ARG A N 1
ATOM 659 C CA . ARG A 1 82 ? 0.939 8.662 -9.431 1.00 78.38 82 ARG A CA 1
ATOM 660 C C . ARG A 1 82 ? 0.621 9.071 -10.869 1.00 78.38 82 ARG A C 1
ATOM 662 O O . ARG A 1 82 ? -0.045 8.326 -11.581 1.00 78.38 82 ARG A O 1
ATOM 669 N N . ASP A 1 83 ? 1.131 10.217 -11.300 1.00 68.50 83 ASP A N 1
ATOM 670 C CA . ASP A 1 83 ? 0.857 10.760 -12.633 1.00 68.50 83 ASP A CA 1
ATOM 671 C C . ASP A 1 83 ? 1.771 10.143 -13.695 1.00 68.50 83 ASP A C 1
ATOM 673 O O . ASP A 1 83 ? 2.542 10.855 -14.319 1.00 68.50 83 ASP A O 1
ATOM 677 N N . GLY A 1 84 ? 1.735 8.814 -13.876 1.00 62.91 84 GLY A N 1
A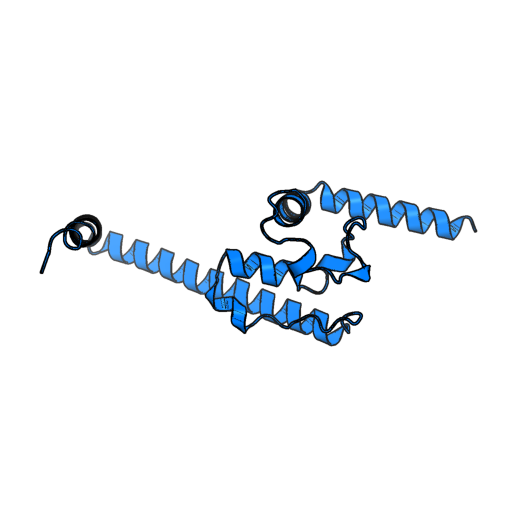TOM 678 C CA . GLY A 1 84 ? 2.323 8.079 -15.017 1.00 62.91 84 GLY A CA 1
ATOM 679 C C . GLY A 1 84 ? 3.816 8.293 -15.347 1.00 62.91 84 GLY A C 1
ATOM 680 O O . GLY A 1 84 ? 4.335 7.657 -16.260 1.00 62.91 84 GLY A O 1
ATOM 681 N N . GLN A 1 85 ? 4.509 9.170 -14.632 1.00 61.25 85 GLN A N 1
ATOM 682 C CA . GLN A 1 85 ? 5.917 9.503 -14.739 1.00 61.25 85 GLN A CA 1
ATOM 683 C C . GLN A 1 85 ? 6.640 8.959 -13.508 1.00 61.25 85 GLN A C 1
ATOM 685 O O . GLN A 1 85 ? 6.025 8.623 -12.491 1.00 61.25 85 GLN A O 1
ATOM 690 N N . ILE A 1 86 ? 7.964 8.853 -13.609 1.00 61.47 86 ILE A N 1
ATOM 691 C CA . ILE A 1 86 ? 8.816 8.534 -12.464 1.00 61.47 86 ILE A CA 1
ATOM 692 C C . ILE A 1 86 ? 8.533 9.597 -11.397 1.00 61.47 86 ILE A C 1
ATOM 694 O O . ILE A 1 86 ? 8.763 10.778 -11.642 1.00 61.47 86 ILE A O 1
ATOM 698 N N . SER A 1 87 ? 7.977 9.173 -10.257 1.00 64.62 87 SER A N 1
ATOM 699 C CA . SER A 1 87 ? 7.625 10.067 -9.151 1.00 64.62 87 SER A CA 1
ATOM 700 C C . SER A 1 87 ? 8.855 10.877 -8.757 1.00 64.62 87 SER A C 1
ATOM 702 O O . SER A 1 87 ? 9.880 10.292 -8.391 1.00 64.62 87 SER A O 1
ATOM 704 N N . ASP A 1 88 ? 8.761 12.206 -8.836 1.00 78.94 88 ASP A N 1
ATOM 705 C CA . ASP A 1 88 ? 9.832 13.075 -8.366 1.00 78.94 88 ASP A CA 1
ATOM 706 C C . ASP A 1 88 ? 10.065 12.806 -6.869 1.00 78.94 88 ASP A C 1
ATOM 708 O O . ASP A 1 88 ? 9.151 12.455 -6.114 1.00 78.94 88 ASP A O 1
ATOM 712 N N . THR A 1 89 ? 11.308 12.950 -6.417 1.00 85.56 89 THR A N 1
ATOM 713 C CA . THR A 1 89 ? 11.700 12.713 -5.022 1.00 85.56 89 THR A CA 1
ATOM 714 C C . THR A 1 89 ? 10.836 13.544 -4.069 1.00 85.56 89 THR A C 1
ATOM 716 O O . THR A 1 89 ? 10.458 13.064 -3.000 1.00 85.56 89 THR A O 1
ATOM 719 N N . ALA A 1 90 ? 10.462 14.761 -4.474 1.00 87.25 90 ALA A N 1
ATOM 720 C CA . ALA A 1 90 ? 9.558 15.620 -3.717 1.00 87.25 90 ALA A CA 1
ATOM 721 C C . ALA A 1 90 ? 8.169 14.988 -3.515 1.00 87.25 90 ALA A C 1
ATOM 723 O O . ALA A 1 90 ? 7.660 14.974 -2.392 1.00 87.25 90 ALA A O 1
ATOM 724 N N . ASP A 1 91 ? 7.579 14.415 -4.565 1.00 87.75 91 ASP A N 1
ATOM 725 C CA . ASP A 1 91 ? 6.263 13.775 -4.495 1.00 87.75 91 ASP A CA 1
ATOM 726 C C . ASP A 1 91 ? 6.299 12.494 -3.668 1.00 87.75 91 ASP A C 1
ATOM 728 O O . ASP A 1 91 ? 5.397 12.249 -2.865 1.00 87.75 91 ASP A O 1
ATOM 732 N N . SER A 1 92 ? 7.366 11.709 -3.809 1.00 89.94 92 SER A N 1
ATOM 733 C CA . SER A 1 92 ? 7.615 10.511 -3.003 1.00 89.94 92 SER A CA 1
ATOM 734 C C . SER A 1 92 ? 7.706 10.856 -1.510 1.00 89.94 92 SER A C 1
ATOM 736 O O . SER A 1 92 ? 7.027 10.258 -0.673 1.00 89.94 92 SER A O 1
ATOM 738 N N . LEU A 1 93 ? 8.476 11.891 -1.156 1.00 91.31 93 LEU A N 1
ATOM 739 C CA . LEU A 1 93 ? 8.571 12.377 0.225 1.00 91.31 93 LEU A CA 1
ATOM 740 C C . LEU A 1 93 ? 7.234 12.916 0.738 1.00 91.31 93 LEU A C 1
ATOM 742 O O . LEU A 1 93 ? 6.876 12.691 1.896 1.00 91.31 93 LEU A O 1
ATOM 746 N N . LYS A 1 94 ? 6.472 13.606 -0.115 1.00 92.19 94 LYS A N 1
ATOM 747 C CA . LYS A 1 94 ? 5.153 14.131 0.236 1.00 92.19 94 LYS A CA 1
ATOM 748 C C . LYS A 1 94 ? 4.161 13.001 0.528 1.00 92.19 94 LYS A C 1
ATOM 750 O O . LYS A 1 94 ? 3.496 13.050 1.563 1.00 92.19 94 LYS A O 1
ATOM 755 N N . ARG A 1 95 ? 4.106 11.965 -0.318 1.00 92.81 95 ARG A N 1
ATOM 756 C CA . ARG A 1 95 ? 3.295 10.748 -0.107 1.00 92.81 95 ARG A CA 1
ATOM 757 C C . ARG A 1 95 ? 3.642 10.074 1.214 1.00 92.81 95 ARG A C 1
ATOM 759 O O . ARG A 1 95 ? 2.758 9.856 2.040 1.00 92.81 95 ARG A O 1
ATOM 766 N N . LEU A 1 96 ? 4.928 9.818 1.451 1.00 93.19 96 LEU A N 1
ATOM 767 C CA . LEU A 1 96 ? 5.404 9.213 2.696 1.00 93.19 96 LEU A CA 1
ATOM 768 C C . LEU A 1 96 ? 5.061 10.064 3.925 1.00 93.19 96 LEU A C 1
ATOM 770 O O . LEU A 1 96 ? 4.630 9.529 4.945 1.00 93.19 96 LEU A O 1
ATOM 774 N N . SER A 1 97 ? 5.205 11.388 3.837 1.00 94.19 97 SER A N 1
ATOM 775 C CA . SER A 1 97 ? 4.853 12.302 4.928 1.00 94.19 97 SER A CA 1
ATOM 776 C C . SER A 1 97 ? 3.366 12.218 5.280 1.00 94.19 97 SER A C 1
ATOM 778 O O . SER A 1 97 ? 3.021 12.066 6.454 1.00 94.19 97 SER A O 1
ATOM 780 N N . ILE A 1 98 ? 2.481 12.239 4.278 1.00 94.44 98 ILE A N 1
ATOM 781 C CA . ILE A 1 98 ? 1.031 12.101 4.484 1.00 94.44 98 ILE A CA 1
ATOM 782 C C . ILE A 1 98 ? 0.694 10.736 5.085 1.00 94.44 98 ILE A C 1
ATOM 784 O O . ILE A 1 98 ? -0.040 10.665 6.072 1.00 94.44 98 ILE A O 1
ATOM 788 N N . LEU A 1 99 ? 1.274 9.659 4.554 1.00 95.12 99 LEU A N 1
ATOM 789 C CA . LEU A 1 99 ? 1.101 8.310 5.086 1.00 95.12 99 LEU A CA 1
ATOM 790 C C . LEU A 1 99 ? 1.476 8.239 6.573 1.00 95.12 99 LEU A C 1
ATOM 792 O O . LEU A 1 99 ? 0.690 7.763 7.392 1.00 95.12 99 LEU A O 1
ATOM 796 N N . LEU A 1 100 ? 2.647 8.756 6.952 1.00 94.94 100 LEU A N 1
ATOM 797 C CA . LEU A 1 100 ? 3.101 8.758 8.345 1.00 94.94 100 LEU A CA 1
ATOM 798 C C . LEU A 1 100 ? 2.184 9.587 9.252 1.00 94.94 100 LEU A C 1
ATOM 800 O O . LEU A 1 100 ? 1.908 9.185 10.386 1.00 94.94 100 LEU A O 1
ATOM 804 N N . GLN A 1 101 ? 1.681 10.725 8.770 1.00 94.38 101 GLN A N 1
ATOM 805 C CA . GLN A 1 101 ? 0.707 11.534 9.504 1.00 94.38 101 GLN A CA 1
ATOM 806 C C . GLN A 1 101 ? -0.607 10.775 9.722 1.00 94.38 101 GLN A C 1
ATOM 808 O O . GLN A 1 101 ? -1.140 10.789 10.836 1.00 94.38 101 GLN A O 1
ATOM 813 N N . ASN A 1 102 ? -1.088 10.064 8.703 1.00 92.50 102 ASN A N 1
ATOM 814 C CA . ASN A 1 102 ? -2.305 9.258 8.764 1.00 92.50 102 ASN A CA 1
ATOM 815 C C . ASN A 1 102 ? -2.156 8.079 9.729 1.00 92.50 102 ASN A C 1
ATOM 817 O O . ASN A 1 102 ? -2.987 7.915 10.623 1.00 92.50 102 ASN A O 1
ATOM 821 N N . ILE A 1 103 ? -1.048 7.339 9.646 1.00 93.19 103 ILE A N 1
ATOM 822 C CA . ILE A 1 103 ? -0.716 6.260 10.586 1.00 93.19 103 ILE A CA 1
ATOM 823 C C . ILE A 1 103 ? -0.656 6.804 12.019 1.00 93.19 103 ILE A C 1
ATOM 825 O O . ILE A 1 103 ? -1.261 6.249 12.940 1.00 93.19 103 ILE A O 1
ATOM 829 N N . ARG A 1 104 ? 0.023 7.938 12.234 1.00 93.94 104 ARG A N 1
ATOM 830 C CA . ARG A 1 104 ? 0.107 8.576 13.555 1.00 93.94 104 ARG A CA 1
ATOM 831 C C . ARG A 1 104 ? -1.271 8.976 14.082 1.00 93.94 104 ARG A C 1
ATOM 833 O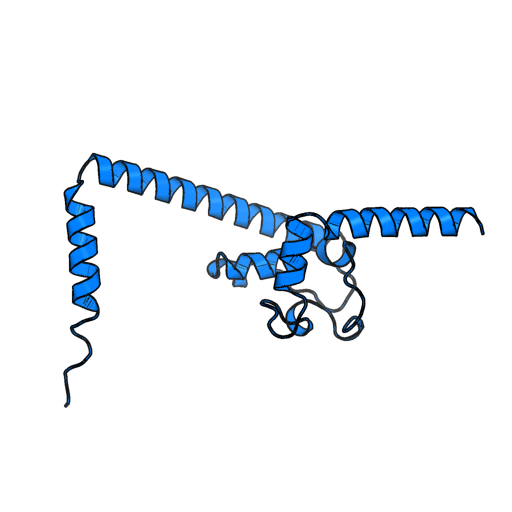 O . ARG A 1 104 ? -1.553 8.769 15.265 1.00 93.94 104 ARG A O 1
ATOM 840 N N . LYS A 1 105 ? -2.124 9.565 13.239 1.00 91.06 105 LYS A N 1
ATOM 841 C CA . LYS A 1 105 ? -3.494 9.953 13.602 1.00 91.06 105 LYS A CA 1
ATOM 842 C C . LYS A 1 105 ? -4.321 8.723 13.971 1.00 91.06 105 LYS A C 1
ATOM 844 O O . LYS A 1 105 ? -4.952 8.730 15.028 1.00 91.06 105 LYS A O 1
ATOM 849 N N . PHE A 1 106 ? -4.244 7.664 13.170 1.00 89.69 106 PHE A N 1
ATOM 850 C CA . PHE A 1 106 ? -4.918 6.393 13.418 1.00 89.69 106 PHE A CA 1
ATOM 851 C C . PHE A 1 106 ? -4.542 5.804 14.777 1.00 89.69 106 PHE A C 1
ATOM 853 O O . PHE A 1 106 ? -5.424 5.498 15.581 1.00 89.69 106 PHE A O 1
ATOM 860 N N . TYR A 1 107 ? -3.248 5.726 15.098 1.00 88.06 107 TYR A N 1
ATOM 861 C CA . TYR A 1 107 ? -2.817 5.217 16.400 1.00 88.06 107 TYR A CA 1
ATOM 862 C C . TYR A 1 107 ? -3.238 6.121 17.561 1.00 88.06 107 TYR A C 1
ATOM 864 O O . TYR A 1 107 ? -3.640 5.604 18.602 1.00 88.06 107 TYR A O 1
ATOM 872 N N . ARG A 1 108 ? -3.221 7.453 17.404 1.00 89.06 108 ARG A N 1
ATOM 873 C CA . ARG A 1 108 ? -3.713 8.376 18.446 1.00 89.06 108 ARG A CA 1
ATOM 874 C C . ARG A 1 108 ? -5.203 8.189 18.716 1.00 89.06 108 ARG A C 1
ATOM 876 O O . ARG A 1 108 ? -5.591 8.061 19.873 1.00 89.06 108 ARG A O 1
ATOM 883 N N . VAL A 1 109 ? -6.029 8.140 17.673 1.00 82.44 109 VAL A N 1
ATOM 884 C CA . VAL A 1 109 ? -7.480 7.939 17.810 1.00 82.44 109 VAL A CA 1
ATOM 885 C C . VAL A 1 109 ? -7.782 6.553 18.375 1.00 82.44 109 VAL A C 1
ATOM 887 O O . VAL A 1 109 ? -8.566 6.432 19.312 1.00 82.44 109 VAL A O 1
ATOM 890 N N . SER A 1 110 ? -7.125 5.511 17.868 1.00 78.12 110 SER A N 1
ATOM 891 C CA . SER A 1 110 ? -7.303 4.133 18.340 1.00 78.12 110 SER A CA 1
ATOM 892 C C . SER A 1 110 ? -6.893 3.966 19.800 1.00 78.12 110 SER A C 1
ATOM 894 O O . SER A 1 110 ? -7.579 3.298 20.574 1.00 78.12 110 SER A O 1
ATOM 896 N N . PHE A 1 111 ? -5.799 4.608 20.209 1.00 76.25 111 PHE A N 1
ATOM 897 C CA . PHE A 1 111 ? -5.366 4.635 21.600 1.00 76.25 111 PHE A CA 1
ATOM 898 C C . PHE A 1 111 ? -6.381 5.355 22.498 1.00 76.25 111 PHE A C 1
ATOM 900 O O . PHE A 1 111 ? -6.761 4.822 23.541 1.00 76.25 111 PHE A O 1
ATOM 907 N N . LEU A 1 112 ? -6.889 6.516 22.071 1.00 76.00 112 LEU A N 1
ATOM 908 C CA . LEU A 1 112 ? -7.927 7.250 22.802 1.00 76.00 112 LEU A CA 1
ATOM 909 C C . LEU A 1 112 ? -9.228 6.445 22.917 1.00 76.00 112 LEU A C 1
ATOM 911 O O . LEU A 1 112 ? -9.788 6.365 24.007 1.00 76.00 112 LEU A O 1
ATOM 915 N N . LYS A 1 113 ? -9.669 5.777 21.843 1.00 77.50 113 LYS A N 1
ATOM 916 C CA . LYS A 1 113 ? -10.823 4.862 21.866 1.00 77.50 113 LYS A CA 1
ATOM 917 C C . LYS A 1 113 ? -10.620 3.731 22.880 1.00 77.50 113 LYS A C 1
ATOM 919 O O . LYS A 1 113 ? -11.518 3.450 23.669 1.00 77.50 113 LYS A O 1
ATOM 924 N N . LYS A 1 114 ? -9.431 3.115 22.922 1.00 72.88 114 LYS A N 1
ATOM 925 C CA . LYS A 1 114 ? -9.100 2.073 23.915 1.00 72.88 114 LYS A CA 1
ATOM 926 C C . LYS A 1 114 ? -9.149 2.603 25.352 1.00 72.88 114 LYS A C 1
ATOM 928 O O . LYS A 1 114 ? -9.687 1.923 26.224 1.00 72.88 114 LYS A O 1
ATOM 933 N N . LEU A 1 115 ? -8.625 3.804 25.605 1.00 73.56 115 LEU A N 1
ATOM 934 C CA . LEU A 1 115 ? -8.682 4.432 26.929 1.00 73.56 115 LEU A CA 1
ATOM 935 C C . LEU A 1 115 ? -10.114 4.780 27.348 1.00 73.56 115 LEU A C 1
ATOM 937 O O . LEU A 1 115 ? -10.501 4.469 28.473 1.00 73.56 115 LEU A O 1
ATOM 941 N N . LEU A 1 116 ? -10.905 5.365 26.445 1.00 74.19 116 LEU A N 1
ATOM 942 C CA . LEU A 1 116 ? -12.315 5.680 26.685 1.00 74.19 116 LEU A CA 1
ATOM 943 C C . LEU A 1 116 ? -13.114 4.415 27.000 1.00 74.19 116 LEU A C 1
ATOM 945 O O . LEU A 1 116 ? -13.803 4.376 28.013 1.00 74.19 116 LEU A O 1
ATOM 949 N N . ASN A 1 117 ? -12.950 3.350 26.213 1.00 70.38 117 ASN A N 1
ATOM 950 C CA . ASN A 1 117 ? -13.617 2.073 26.473 1.00 70.38 117 ASN A CA 1
ATOM 951 C C . ASN A 1 117 ? -13.218 1.485 27.832 1.00 70.38 117 ASN A C 1
ATOM 953 O O . ASN A 1 117 ? -14.072 1.011 28.577 1.00 70.38 117 ASN A O 1
ATOM 957 N N . LYS A 1 118 ? -11.933 1.559 28.203 1.00 72.81 118 LYS A N 1
ATOM 958 C CA . LYS A 1 118 ? -11.463 1.121 29.525 1.00 72.81 118 LYS A CA 1
ATOM 959 C C . LYS A 1 118 ? -12.087 1.943 30.658 1.00 72.81 118 LYS A C 1
ATOM 961 O O . LYS A 1 118 ? -12.429 1.380 31.694 1.00 72.81 118 LYS A O 1
ATOM 966 N N . TYR A 1 119 ? -12.230 3.254 30.474 1.00 71.88 119 TYR A N 1
ATOM 967 C CA . TYR A 1 119 ? -12.824 4.153 31.462 1.00 71.88 119 TYR A CA 1
ATOM 968 C C . TYR A 1 119 ? -14.337 3.933 31.606 1.00 71.88 119 TYR A C 1
ATOM 970 O O . TYR A 1 119 ? -14.821 3.769 32.722 1.00 71.88 119 TYR A O 1
ATOM 978 N N . ILE A 1 120 ? -15.067 3.822 30.491 1.00 69.00 120 ILE A N 1
ATOM 979 C CA . ILE A 1 120 ? -16.506 3.513 30.472 1.00 69.00 120 ILE A CA 1
ATOM 980 C C . ILE A 1 120 ? -16.774 2.169 31.156 1.00 69.00 120 ILE A C 1
ATOM 982 O O . ILE A 1 120 ? -17.621 2.102 32.043 1.00 69.00 120 ILE A O 1
ATOM 986 N N . ASN A 1 121 ? -16.000 1.127 30.834 1.00 61.38 121 ASN A N 1
ATOM 987 C CA . ASN A 1 121 ? -16.133 -0.186 31.474 1.00 61.38 121 ASN A CA 1
ATOM 988 C C . ASN A 1 121 ? -15.836 -0.154 32.982 1.00 61.38 121 ASN A C 1
ATOM 990 O O . ASN A 1 121 ? -16.350 -0.988 33.722 1.00 61.38 121 ASN A O 1
ATOM 994 N N . LYS A 1 122 ? -15.021 0.801 33.449 1.00 70.06 122 LYS A N 1
ATOM 995 C CA . LYS A 1 122 ? -14.704 0.973 34.872 1.00 70.06 122 LYS A CA 1
ATOM 996 C C . LYS A 1 122 ? -15.808 1.708 35.642 1.00 70.06 122 LYS A C 1
ATOM 998 O O . LYS A 1 122 ? -15.980 1.433 36.824 1.00 70.06 122 LYS A O 1
ATOM 1003 N N . ILE A 1 123 ? -16.526 2.637 35.006 1.00 66.81 123 ILE A N 1
ATOM 1004 C CA . ILE A 1 123 ? -17.544 3.477 35.668 1.00 66.81 123 ILE A CA 1
ATOM 1005 C C . ILE A 1 123 ? -18.954 2.906 35.515 1.00 66.81 123 ILE A C 1
ATOM 1007 O O . ILE A 1 123 ? -19.731 2.931 36.464 1.00 66.81 123 ILE A O 1
ATOM 1011 N N . HIS A 1 124 ? -19.285 2.352 34.349 1.00 57.25 124 HIS A N 1
ATOM 1012 C CA . HIS A 1 124 ? -20.596 1.772 34.075 1.00 57.25 124 HIS A CA 1
ATOM 1013 C C . HIS A 1 124 ? -20.466 0.393 33.412 1.00 57.25 124 HIS A C 1
ATOM 1015 O O . HIS A 1 124 ? -20.734 0.259 32.214 1.00 57.25 124 HIS A O 1
ATOM 1021 N N . PRO A 1 125 ? -20.124 -0.664 34.173 1.00 58.53 125 PRO A N 1
ATOM 1022 C CA . PRO A 1 125 ? -20.037 -2.025 33.634 1.00 58.53 125 PRO A CA 1
ATOM 1023 C C . PRO A 1 125 ? -21.353 -2.498 32.980 1.00 58.53 125 PRO A C 1
ATOM 1025 O O . PRO A 1 125 ? -21.327 -3.275 32.028 1.00 58.53 125 PRO A O 1
ATOM 1028 N N . ASN A 1 126 ? -22.502 -1.956 33.407 1.00 56.94 126 ASN A N 1
ATOM 1029 C CA . ASN A 1 126 ? -23.821 -2.275 32.848 1.00 56.94 126 ASN A CA 1
ATOM 1030 C C . ASN A 1 126 ? -24.169 -1.538 31.536 1.00 56.94 126 ASN A C 1
ATOM 1032 O O . ASN A 1 126 ? -25.078 -1.976 30.835 1.00 56.94 126 ASN A O 1
ATOM 1036 N N . LEU A 1 127 ? -23.457 -0.468 31.146 1.00 55.19 127 LEU A N 1
ATOM 1037 C CA . LEU A 1 127 ? -23.727 0.233 29.874 1.00 55.19 127 LEU A CA 1
ATOM 1038 C C . LEU A 1 127 ? -23.268 -0.588 28.659 1.00 55.19 127 LEU A C 1
ATOM 1040 O O . LEU A 1 127 ? -23.862 -0.505 27.585 1.00 55.19 127 LEU A O 1
ATOM 1044 N N . PHE A 1 128 ? -22.221 -1.401 28.831 1.00 53.31 128 PHE A N 1
ATOM 1045 C CA . PHE A 1 128 ? -21.726 -2.298 27.786 1.00 53.31 128 PHE A CA 1
ATOM 1046 C C . PHE A 1 128 ? -22.716 -3.440 27.511 1.00 53.31 128 PHE A C 1
ATOM 1048 O O . PHE A 1 128 ? -22.960 -3.783 26.355 1.00 53.31 128 PHE A O 1
ATOM 1055 N N . LEU A 1 129 ? -23.356 -3.974 28.559 1.00 53.25 129 LEU A N 1
ATOM 1056 C CA . LEU A 1 129 ? -24.451 -4.941 28.425 1.00 53.25 129 LEU A CA 1
ATOM 1057 C C . LEU A 1 129 ? -25.672 -4.313 27.740 1.00 53.25 129 LEU A C 1
ATOM 1059 O O . LEU A 1 129 ? -26.265 -4.937 26.863 1.00 53.25 129 LEU A O 1
ATOM 1063 N N . PHE A 1 130 ? -25.994 -3.059 28.064 1.00 50.75 130 PHE A N 1
ATOM 1064 C CA . PHE A 1 130 ? -27.124 -2.355 27.458 1.00 50.75 130 PHE A CA 1
ATOM 1065 C C . PHE A 1 130 ? -26.922 -2.105 25.953 1.00 50.75 130 PHE A C 1
ATOM 1067 O O . PHE A 1 130 ? -27.811 -2.402 25.160 1.00 50.75 130 PHE A O 1
ATOM 1074 N N . ASN A 1 131 ? -25.733 -1.658 25.528 1.00 54.84 131 ASN A N 1
ATOM 1075 C CA . ASN A 1 131 ? -25.426 -1.465 24.102 1.00 54.84 131 ASN A CA 1
ATOM 1076 C C . ASN A 1 131 ? -25.304 -2.784 23.321 1.00 54.84 131 ASN A C 1
ATOM 1078 O O . ASN A 1 131 ? -25.699 -2.836 22.158 1.00 54.84 131 ASN A O 1
ATOM 1082 N N . LYS A 1 132 ? -24.810 -3.864 23.945 1.00 55.84 132 LYS A N 1
ATOM 1083 C CA . LYS A 1 132 ? -24.758 -5.191 23.311 1.00 55.84 132 LYS A CA 1
ATOM 1084 C C . LYS A 1 132 ? -26.160 -5.772 23.081 1.00 55.84 132 LYS A C 1
ATOM 1086 O O . LYS A 1 132 ? -26.391 -6.375 22.038 1.00 55.84 132 LYS A O 1
ATOM 1091 N N . HIS A 1 133 ? -27.094 -5.558 24.010 1.00 49.78 133 HIS A N 1
ATOM 1092 C CA . HIS A 1 133 ? -28.481 -6.015 23.867 1.00 49.78 133 HIS A CA 1
ATOM 1093 C C . HIS A 1 133 ? -29.321 -5.133 22.927 1.00 49.78 133 HIS A C 1
ATOM 1095 O O . HIS A 1 133 ? -30.096 -5.666 22.139 1.00 49.78 133 HIS A O 1
ATOM 1101 N N . TYR A 1 134 ? -29.142 -3.808 22.933 1.00 47.62 134 TYR A N 1
ATOM 1102 C CA . TYR A 1 134 ? -29.898 -2.916 22.037 1.00 47.62 134 TYR A CA 1
ATOM 1103 C C . TYR A 1 134 ? -29.358 -2.857 20.600 1.00 47.62 134 TYR A C 1
ATOM 1105 O O . TYR A 1 134 ? -30.126 -2.586 19.680 1.00 47.62 134 TYR A O 1
ATOM 1113 N N . GLY A 1 135 ? -28.070 -3.142 20.376 1.00 48.59 135 GLY A N 1
ATOM 1114 C CA . GLY A 1 135 ? -27.511 -3.265 19.025 1.00 48.59 135 GLY A CA 1
ATOM 1115 C C . GLY A 1 135 ? -28.079 -4.458 18.245 1.00 48.59 135 GLY A C 1
ATOM 1116 O O . GLY A 1 135 ? -28.312 -4.336 17.048 1.00 48.59 135 GLY A O 1
ATOM 1117 N N . ALA A 1 136 ? -28.371 -5.568 18.933 1.00 45.62 136 ALA A N 1
ATOM 1118 C CA . ALA A 1 136 ? -28.988 -6.761 18.343 1.00 45.62 136 ALA A CA 1
ATOM 1119 C C . ALA A 1 136 ? -30.489 -6.576 18.038 1.00 45.62 136 ALA A C 1
ATOM 1121 O O . ALA A 1 136 ? -30.989 -7.094 17.045 1.00 45.62 136 ALA A O 1
ATOM 1122 N N . LEU A 1 137 ? -31.199 -5.769 18.836 1.00 40.91 137 LEU A N 1
ATOM 1123 C CA . LEU A 1 137 ? -32.627 -5.486 18.633 1.00 40.91 137 LEU A CA 1
ATOM 1124 C C . LEU A 1 137 ? -32.913 -4.543 17.454 1.00 40.91 137 LEU A C 1
ATOM 1126 O O . LEU A 1 137 ? -34.052 -4.456 17.003 1.00 40.91 137 LEU A O 1
ATOM 1130 N N . LYS A 1 138 ? -31.904 -3.831 16.932 1.00 42.59 138 LYS A N 1
ATOM 1131 C CA . LYS A 1 138 ? -32.086 -2.942 15.772 1.00 42.59 138 LYS A CA 1
ATOM 1132 C C . LYS A 1 138 ? -32.042 -3.680 14.432 1.00 42.59 138 LYS A C 1
ATOM 1134 O O . LYS A 1 138 ? -32.565 -3.158 13.455 1.00 42.59 138 LYS A O 1
ATOM 1139 N N . THR A 1 139 ? -31.453 -4.875 14.392 1.00 44.16 139 THR A N 1
ATOM 1140 C CA . THR A 1 139 ? -31.401 -5.732 13.196 1.00 44.16 139 THR A CA 1
ATOM 1141 C C . THR A 1 139 ? -32.626 -6.634 13.026 1.00 44.16 139 THR A C 1
ATOM 1143 O O . THR A 1 139 ? -32.823 -7.159 11.941 1.00 44.16 139 THR A O 1
ATOM 1146 N N . GLU A 1 140 ? -33.480 -6.778 14.046 1.00 41.16 140 GLU A N 1
ATOM 1147 C CA . GLU A 1 140 ? -34.691 -7.622 13.981 1.00 41.16 140 GLU A CA 1
ATOM 1148 C C . GLU A 1 140 ? -35.978 -6.860 13.603 1.00 41.16 140 GLU A C 1
ATOM 1150 O O . GLU A 1 140 ? -37.017 -7.479 13.408 1.00 41.16 140 GLU A O 1
ATOM 1155 N N . TRP A 1 141 ? -35.937 -5.528 13.455 1.00 40.09 141 TRP A N 1
ATOM 1156 C CA . TRP A 1 141 ? -37.133 -4.704 13.180 1.00 40.09 141 TRP A CA 1
ATOM 1157 C C . TRP A 1 141 ? -37.213 -4.108 11.765 1.00 40.09 141 TRP A C 1
ATOM 1159 O O . TRP A 1 141 ? -38.066 -3.256 11.510 1.00 40.09 141 TRP A O 1
ATOM 1169 N N . THR A 1 142 ? -36.362 -4.538 10.828 1.00 46.19 142 THR A N 1
ATOM 1170 C CA . THR A 1 142 ? -36.420 -4.081 9.423 1.00 46.19 142 THR A CA 1
ATOM 1171 C C . THR A 1 142 ? -36.899 -5.129 8.422 1.00 46.19 142 THR A C 1
ATOM 1173 O O . THR A 1 142 ? -36.842 -4.849 7.232 1.00 46.19 142 THR A O 1
ATOM 1176 N N . ASP A 1 143 ? -37.413 -6.280 8.864 1.00 45.12 143 ASP A N 1
ATOM 1177 C CA . ASP A 1 143 ? -37.828 -7.366 7.955 1.00 45.12 143 ASP A CA 1
ATOM 1178 C C . ASP A 1 143 ? -39.327 -7.706 8.024 1.00 45.12 143 ASP A C 1
ATOM 1180 O O . ASP A 1 143 ? -39.747 -8.853 7.920 1.00 45.12 143 ASP A O 1
ATOM 1184 N N . GLY A 1 144 ? -40.174 -6.699 8.235 1.00 49.19 144 GLY A N 1
ATOM 1185 C CA . GLY A 1 144 ? -41.612 -6.943 8.290 1.00 49.19 144 GLY A CA 1
ATOM 1186 C C . GLY A 1 144 ? -42.448 -5.683 8.241 1.00 49.19 144 GLY A C 1
ATOM 1187 O O . GLY A 1 144 ? -43.025 -5.309 9.255 1.00 49.19 144 GLY A O 1
ATOM 1188 N N . ARG A 1 145 ? -42.527 -5.047 7.069 1.00 37.78 145 ARG A N 1
ATOM 1189 C CA . ARG A 1 145 ? -43.710 -4.286 6.640 1.00 37.78 145 ARG A CA 1
ATOM 1190 C C . ARG A 1 145 ? -43.800 -4.302 5.116 1.00 37.78 145 ARG A C 1
ATOM 1192 O O . ARG A 1 145 ? -43.218 -3.452 4.449 1.00 37.78 145 ARG A O 1
ATOM 1199 N N . ASP A 1 146 ? -44.566 -5.270 4.627 1.00 40.28 146 ASP A N 1
ATOM 1200 C CA . ASP A 1 146 ? -45.430 -5.086 3.467 1.00 40.28 146 ASP A CA 1
ATOM 1201 C C . ASP A 1 146 ? -46.305 -3.842 3.678 1.00 40.28 146 ASP A C 1
ATOM 1203 O O . ASP A 1 146 ? -46.965 -3.724 4.714 1.00 40.28 146 ASP A O 1
ATOM 1207 N N . PHE A 1 147 ? -46.281 -2.933 2.705 1.00 40.12 147 PHE A N 1
ATOM 1208 C CA . PHE A 1 147 ? -47.433 -2.206 2.161 1.00 40.12 147 PHE A CA 1
ATOM 1209 C C . PHE A 1 147 ? -47.055 -1.644 0.789 1.00 40.12 147 PHE A C 1
ATOM 1211 O O . PHE A 1 147 ? -45.972 -1.023 0.687 1.00 40.12 147 PHE A O 1
#

Foldseek 3Di:
DVVVVVVVVVQVVVFVVCCPDPVNVVLCCQEPDPPHVQDCVRQPDPVCPPPDDGPVSCQLLQSVQVVVCVVPVVCPVVHDDDPNDDQDPVNSVSNVVSSVVVVVVVCVVVVVVVVVVVVCCVPCVVVVVVCVVVVVVVVVPPPDDDD

Sequence (147 aa):
MLQLCNNHKQGEEKEEHFWNKPLGAWIKDCIIGSDALLPEATWRMQAYHGRALQFSELCDGFVFSLLFVLVEPDTLNLIIMRDGQISDTADSLKRLSILLQNIRKFYRVSFLKKLLNKYINKIHPNLFLFNKHYGALKTEWTDGRDF

pLDDT: mean 76.98, std 17.6, range [37.78, 95.12]

InterPro domains:
  IPR036872 CH domain superfamily [G3DSA:1.10.418.10] (9-138)

Organism: NCBI:txid387005

Secondary structure (DSSP, 8-state):
-HHHHHHHHHHHHHHHHHHTSHHHHHHHHHHSSTT-SS-HHHHS-GGGTTSPPPGGGTTTSHHHHHHHHHH-GGGGGGPPP--SS---HHHHHHHHHHHHHHHHHHHHHHHHHHHHHHHHHHH-HHHHHHHHHHHHHTSSSSS----